Protein AF-A0A7X9WRC7-F1 (afdb_monomer)

Radius of gyration: 16.35 Å; Cα contacts (8 Å, |Δi|>4): 116; chains: 1; bounding box: 40×30×45 Å

Structure (mmCIF, N/CA/C/O backbone):
data_AF-A0A7X9WRC7-F1
#
_entry.id   AF-A0A7X9WRC7-F1
#
loop_
_atom_site.group_PDB
_atom_site.id
_atom_site.type_symbol
_atom_site.label_atom_id
_atom_site.label_alt_id
_atom_site.label_comp_id
_atom_site.label_asym_id
_atom_site.label_entity_id
_atom_site.label_seq_id
_atom_site.pdbx_PDB_ins_code
_atom_site.Cartn_x
_atom_site.Cartn_y
_atom_site.Cartn_z
_atom_site.occupancy
_atom_site.B_iso_or_equiv
_atom_s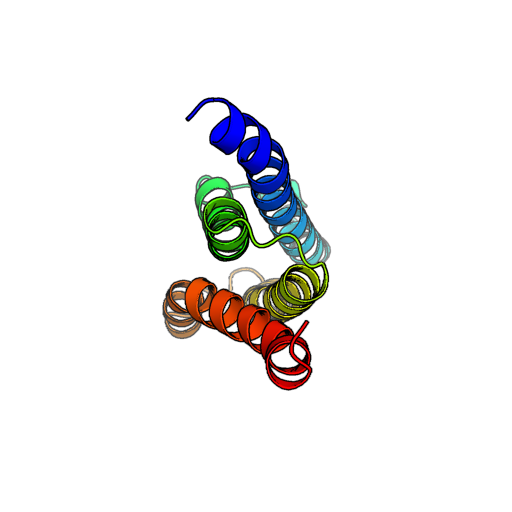ite.auth_seq_id
_atom_site.auth_comp_id
_atom_site.auth_asym_id
_atom_site.auth_atom_id
_atom_site.pdbx_PDB_model_num
ATOM 1 N N . MET A 1 1 ? -9.331 17.762 18.811 1.00 74.62 1 MET A N 1
ATOM 2 C CA . MET A 1 1 ? -8.495 17.898 17.591 1.00 74.62 1 MET A CA 1
ATOM 3 C C . MET A 1 1 ? -7.047 17.449 17.817 1.00 74.62 1 MET A C 1
ATOM 5 O O . MET A 1 1 ? -6.616 16.520 17.147 1.00 74.62 1 MET A O 1
ATOM 9 N N . ARG A 1 2 ? -6.302 18.041 18.771 1.00 84.38 2 ARG A N 1
ATOM 10 C CA . ARG A 1 2 ? -4.876 17.721 19.018 1.00 84.38 2 ARG A CA 1
ATOM 11 C C . ARG A 1 2 ? -4.622 16.237 19.322 1.00 84.38 2 ARG A C 1
ATOM 13 O O . ARG A 1 2 ? -3.734 15.638 18.727 1.00 84.38 2 ARG A O 1
ATOM 20 N N . ASP A 1 3 ? -5.467 15.630 20.153 1.00 87.88 3 ASP A N 1
ATOM 21 C CA . ASP A 1 3 ? -5.334 14.214 20.524 1.00 87.88 3 ASP A CA 1
ATOM 22 C C . ASP A 1 3 ? -5.649 13.257 19.371 1.00 87.88 3 ASP A C 1
ATOM 24 O O . ASP A 1 3 ? -5.051 12.190 19.276 1.00 87.88 3 ASP A O 1
ATOM 28 N N . TYR A 1 4 ? -6.556 13.641 18.468 1.00 87.06 4 TYR A N 1
ATOM 29 C CA . TYR A 1 4 ? -6.862 12.865 17.266 1.00 87.06 4 TYR A CA 1
ATOM 30 C C . TYR A 1 4 ? -5.675 12.872 16.295 1.00 87.06 4 TYR A C 1
ATOM 32 O O . TYR A 1 4 ? -5.260 11.815 15.821 1.00 87.06 4 TYR A O 1
ATOM 40 N N . LEU A 1 5 ? -5.069 14.041 16.062 1.00 87.06 5 LEU A N 1
ATOM 41 C CA . LEU A 1 5 ? -3.889 14.166 15.202 1.00 87.06 5 LEU A CA 1
ATOM 42 C C . LEU A 1 5 ? -2.695 13.390 15.768 1.00 87.06 5 LEU A C 1
ATOM 44 O O . LEU A 1 5 ? -2.084 12.610 15.043 1.00 87.06 5 LEU A O 1
ATOM 48 N N . ALA A 1 6 ? -2.425 13.514 17.072 1.00 89.12 6 ALA A N 1
ATOM 49 C CA . ALA A 1 6 ? -1.357 12.767 17.741 1.00 89.12 6 ALA A CA 1
ATOM 50 C C . ALA A 1 6 ? -1.541 11.241 17.633 1.00 89.12 6 ALA A C 1
ATOM 52 O O . ALA A 1 6 ? -0.574 10.485 17.578 1.00 89.12 6 ALA A O 1
ATOM 53 N N . ARG A 1 7 ? -2.795 10.782 17.578 1.00 88.56 7 ARG A N 1
ATOM 54 C CA . ARG A 1 7 ? -3.166 9.368 17.452 1.00 88.56 7 ARG A CA 1
ATOM 55 C C . ARG A 1 7 ? -3.149 8.842 16.017 1.00 88.56 7 ARG A C 1
ATOM 57 O O . ARG A 1 7 ? -2.981 7.636 15.849 1.00 88.56 7 ARG A O 1
ATOM 64 N N . THR A 1 8 ? -3.342 9.715 15.032 1.00 93.12 8 THR A N 1
ATOM 65 C CA . THR A 1 8 ? -3.471 9.370 13.605 1.00 93.12 8 THR A CA 1
ATOM 66 C C . THR A 1 8 ? -2.138 9.481 12.873 1.00 93.12 8 THR A C 1
ATOM 68 O O . THR A 1 8 ? -1.812 8.616 12.066 1.00 93.12 8 THR A O 1
ATOM 71 N N . ALA A 1 9 ? -1.324 10.488 13.206 1.00 93.06 9 ALA A N 1
ATOM 72 C CA . ALA A 1 9 ? -0.012 10.723 12.606 1.00 93.06 9 ALA A CA 1
ATOM 73 C C . ALA A 1 9 ? 0.910 9.484 12.560 1.00 93.06 9 ALA A C 1
ATOM 75 O O . ALA A 1 9 ? 1.432 9.202 11.482 1.00 93.06 9 ALA A O 1
ATOM 76 N N . PRO A 1 10 ? 1.096 8.695 13.643 1.00 94.62 10 PRO A N 1
ATOM 77 C CA . PRO A 1 10 ? 1.965 7.518 13.577 1.00 94.62 10 PRO A CA 1
ATOM 78 C C . PRO A 1 10 ? 1.419 6.427 12.644 1.00 94.62 10 PRO A C 1
ATOM 80 O O . PRO A 1 10 ? 2.192 5.753 11.970 1.00 94.62 10 PRO A O 1
ATOM 83 N N . LEU A 1 11 ? 0.093 6.271 12.561 1.00 94.81 11 LEU A N 1
ATOM 84 C CA . LEU A 1 11 ? -0.538 5.309 11.653 1.00 94.81 11 LEU A CA 1
ATOM 85 C C . LEU A 1 11 ? -0.448 5.776 10.198 1.00 94.81 11 LEU A C 1
ATOM 87 O O . LEU A 1 11 ? -0.211 4.965 9.310 1.00 94.81 11 LEU A O 1
ATOM 91 N N . ALA A 1 12 ? -0.584 7.080 9.952 1.00 95.25 12 ALA A N 1
ATOM 92 C CA . ALA A 1 12 ? -0.390 7.653 8.626 1.00 95.25 12 ALA A CA 1
ATOM 93 C C . ALA A 1 12 ? 1.070 7.511 8.165 1.00 95.25 12 ALA A C 1
ATOM 95 O O . ALA A 1 12 ? 1.317 7.110 7.032 1.00 95.25 12 ALA A O 1
ATOM 96 N N . ALA A 1 13 ? 2.039 7.751 9.052 1.00 96.44 13 ALA A N 1
ATOM 97 C CA . ALA A 1 13 ? 3.452 7.514 8.761 1.00 96.44 13 ALA A CA 1
ATOM 98 C C . ALA A 1 13 ? 3.722 6.037 8.430 1.00 96.44 13 ALA A C 1
ATOM 100 O O . ALA A 1 13 ? 4.415 5.743 7.457 1.00 96.44 13 ALA A O 1
ATOM 101 N N . LEU A 1 14 ? 3.120 5.107 9.183 1.00 96.56 14 LEU A N 1
ATOM 102 C CA . LEU A 1 14 ? 3.192 3.676 8.887 1.00 96.56 14 LEU A CA 1
ATOM 103 C C . LEU A 1 14 ? 2.574 3.335 7.521 1.00 96.56 14 LEU A C 1
ATOM 105 O O . LEU A 1 14 ? 3.161 2.564 6.771 1.00 96.56 14 LEU A O 1
ATOM 109 N N . ALA A 1 15 ? 1.425 3.920 7.177 1.00 97.06 15 ALA A N 1
ATOM 110 C CA . ALA A 1 15 ? 0.777 3.723 5.881 1.00 97.06 15 ALA A CA 1
ATOM 111 C C . ALA A 1 15 ? 1.671 4.162 4.710 1.00 97.06 15 ALA A C 1
ATOM 113 O O . ALA A 1 15 ? 1.819 3.427 3.734 1.00 97.06 15 ALA A O 1
ATOM 114 N N . ILE A 1 16 ? 2.316 5.328 4.827 1.00 97.56 16 ILE A N 1
ATOM 115 C CA . ILE A 1 16 ? 3.280 5.808 3.827 1.00 97.56 16 ILE A CA 1
ATOM 116 C C . ILE A 1 16 ? 4.497 4.882 3.756 1.00 97.56 16 ILE A C 1
ATOM 118 O O . ILE A 1 16 ? 4.928 4.535 2.658 1.00 97.56 16 ILE A O 1
ATOM 122 N N . LEU A 1 17 ? 5.020 4.435 4.902 1.00 97.81 17 LEU A N 1
ATOM 123 C CA . LEU A 1 17 ? 6.141 3.496 4.944 1.00 97.81 17 LEU A CA 1
ATOM 124 C C . LEU A 1 17 ? 5.805 2.175 4.240 1.00 97.81 17 LEU A C 1
ATOM 126 O O . LEU A 1 17 ? 6.626 1.679 3.475 1.00 97.81 17 LEU A O 1
ATOM 130 N N . ILE A 1 18 ? 4.598 1.635 4.443 1.00 97.38 18 ILE A N 1
ATOM 131 C CA . ILE A 1 18 ? 4.107 0.461 3.706 1.00 97.38 18 ILE A CA 1
ATOM 132 C C . ILE A 1 18 ? 4.134 0.740 2.200 1.00 97.38 18 ILE A C 1
ATOM 134 O O . ILE A 1 18 ? 4.677 -0.066 1.449 1.00 97.38 18 ILE A O 1
ATOM 138 N N . GLY A 1 19 ? 3.617 1.896 1.773 1.00 96.44 19 GLY A N 1
ATOM 139 C CA . GLY A 1 19 ? 3.660 2.328 0.375 1.00 96.44 19 GLY A CA 1
ATOM 140 C C . GLY A 1 19 ? 5.071 2.303 -0.214 1.00 96.44 19 GLY A C 1
ATOM 141 O O . GLY A 1 19 ? 5.301 1.683 -1.251 1.00 96.44 19 GLY A O 1
ATOM 142 N N . VAL A 1 20 ? 6.028 2.922 0.480 1.00 96.75 20 VAL A N 1
ATOM 143 C CA . VAL A 1 20 ? 7.439 2.964 0.063 1.00 96.75 20 VAL A CA 1
ATOM 144 C C . VAL A 1 20 ? 8.034 1.561 -0.028 1.00 96.75 20 VAL A C 1
ATOM 146 O O . VAL A 1 20 ? 8.659 1.233 -1.033 1.00 96.75 20 VAL A O 1
ATOM 149 N N . VAL A 1 21 ? 7.836 0.726 0.995 1.00 96.62 21 VAL A N 1
ATOM 150 C CA . VAL A 1 21 ? 8.426 -0.620 1.062 1.00 96.62 21 VAL A CA 1
ATOM 151 C C . VAL A 1 21 ? 7.882 -1.530 -0.036 1.00 96.62 21 VAL A C 1
ATOM 153 O O . VAL A 1 21 ? 8.661 -2.239 -0.668 1.00 96.62 21 VAL A O 1
ATOM 156 N N . VAL A 1 22 ? 6.573 -1.501 -0.295 1.00 95.50 22 VAL A N 1
ATOM 157 C CA . VAL A 1 22 ? 5.957 -2.319 -1.353 1.00 95.50 22 VAL A CA 1
ATOM 158 C C . VAL A 1 22 ? 6.496 -1.915 -2.722 1.00 95.50 22 VAL A C 1
ATOM 160 O O . VAL A 1 22 ? 6.950 -2.780 -3.465 1.00 95.50 22 VAL A O 1
ATOM 163 N N . ILE A 1 23 ? 6.516 -0.616 -3.041 1.00 94.19 23 ILE A N 1
ATOM 164 C CA . ILE A 1 23 ? 7.035 -0.146 -4.334 1.00 94.19 23 ILE A CA 1
ATOM 165 C C . ILE A 1 23 ? 8.530 -0.442 -4.471 1.0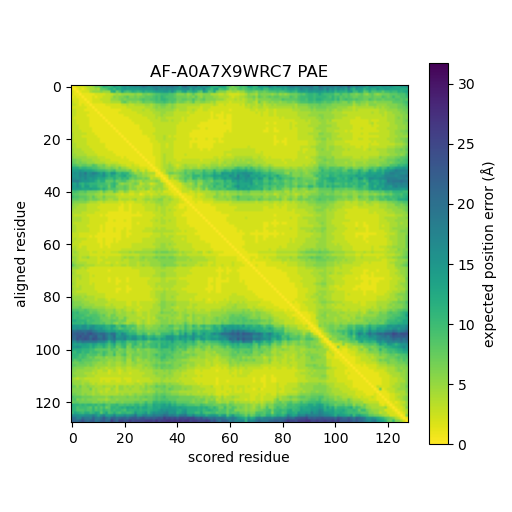0 94.19 23 ILE A C 1
ATOM 167 O O . ILE A 1 23 ? 8.960 -0.912 -5.521 1.00 94.19 23 ILE A O 1
ATOM 171 N N . ALA A 1 24 ? 9.316 -0.257 -3.409 1.00 93.81 24 ALA A N 1
ATOM 172 C CA . ALA A 1 24 ? 10.729 -0.618 -3.411 1.00 93.81 24 ALA A CA 1
ATOM 173 C C . ALA A 1 24 ? 10.939 -2.117 -3.687 1.00 93.81 24 ALA A C 1
ATOM 175 O O . ALA A 1 24 ? 11.810 -2.471 -4.481 1.00 93.81 24 ALA A O 1
ATOM 176 N N . ALA A 1 25 ? 10.131 -2.990 -3.077 1.00 92.31 25 ALA A N 1
ATOM 177 C CA . ALA A 1 25 ? 10.192 -4.431 -3.303 1.00 92.31 25 ALA A CA 1
ATOM 178 C C . ALA A 1 25 ? 9.800 -4.801 -4.742 1.00 92.31 25 ALA A C 1
ATOM 180 O O . ALA A 1 25 ? 10.524 -5.551 -5.395 1.00 92.31 25 ALA A O 1
ATOM 181 N N . CYS A 1 26 ? 8.707 -4.239 -5.264 1.00 90.19 26 CYS A N 1
ATOM 182 C C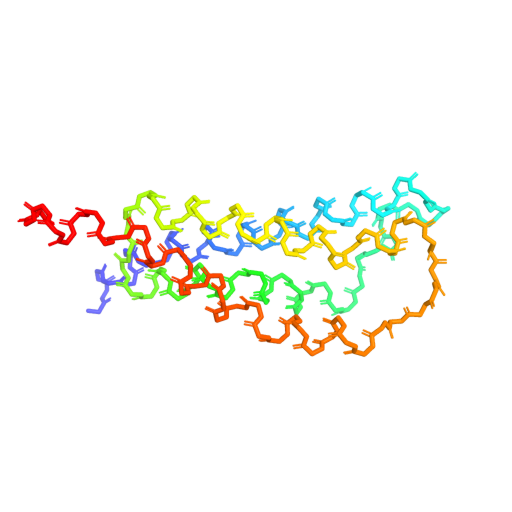A . CYS A 1 26 ? 8.278 -4.442 -6.649 1.00 90.19 26 CYS A CA 1
ATOM 183 C C . CYS A 1 26 ? 9.354 -3.989 -7.649 1.00 90.19 26 CYS A C 1
ATOM 185 O O . CYS A 1 26 ? 9.723 -4.747 -8.546 1.00 90.19 26 CYS A O 1
ATOM 187 N N . ASN A 1 27 ? 9.920 -2.796 -7.451 1.00 90.75 27 ASN A N 1
ATOM 188 C CA . ASN A 1 27 ? 10.997 -2.269 -8.287 1.00 90.75 27 ASN A CA 1
ATOM 189 C C . ASN A 1 27 ? 12.258 -3.142 -8.213 1.00 90.75 27 ASN A C 1
ATOM 191 O O . ASN A 1 27 ? 12.895 -3.374 -9.236 1.00 90.75 27 ASN A O 1
ATOM 195 N N . ALA A 1 28 ? 12.615 -3.655 -7.031 1.00 89.44 28 ALA A N 1
ATOM 196 C CA . ALA A 1 28 ? 13.761 -4.547 -6.870 1.00 89.44 28 ALA A CA 1
ATOM 197 C C . ALA A 1 28 ? 13.582 -5.876 -7.624 1.00 89.44 28 ALA A C 1
ATOM 199 O O . ALA A 1 28 ? 14.535 -6.363 -8.230 1.00 89.44 28 ALA A O 1
ATOM 200 N N . VAL A 1 29 ? 12.367 -6.437 -7.625 1.00 87.38 29 VAL A N 1
ATOM 201 C CA . VAL A 1 29 ? 12.049 -7.671 -8.364 1.00 87.38 29 VAL A CA 1
ATOM 202 C C . VAL A 1 29 ? 12.178 -7.460 -9.871 1.00 87.38 29 VAL A C 1
ATOM 204 O O . VAL A 1 29 ? 12.830 -8.260 -10.535 1.00 87.38 29 VAL A O 1
ATOM 207 N N . VAL A 1 30 ? 11.617 -6.376 -10.412 1.00 85.50 30 VAL A N 1
ATOM 208 C CA . VAL A 1 30 ? 11.734 -6.080 -11.851 1.00 85.50 30 VAL A CA 1
ATOM 209 C C . VAL A 1 30 ? 13.185 -5.780 -12.233 1.00 85.50 30 VAL A C 1
ATOM 211 O O . VAL A 1 30 ? 13.690 -6.286 -13.233 1.00 85.50 30 VAL A O 1
ATOM 214 N N . ALA A 1 31 ? 13.895 -5.016 -11.402 1.00 86.62 31 ALA A N 1
ATOM 215 C CA . ALA A 1 31 ? 15.294 -4.684 -11.630 1.00 86.62 31 ALA A CA 1
ATOM 216 C C . ALA A 1 31 ? 16.219 -5.906 -11.665 1.00 86.62 31 ALA A C 1
ATOM 218 O O . ALA A 1 31 ? 17.222 -5.875 -12.372 1.00 86.62 31 ALA A O 1
ATOM 219 N N . ALA A 1 32 ? 15.892 -6.982 -10.943 1.00 84.31 32 ALA A N 1
ATOM 220 C CA . ALA A 1 32 ? 16.669 -8.220 -10.982 1.00 84.31 32 ALA A CA 1
ATOM 221 C C . ALA A 1 32 ? 16.682 -8.871 -12.380 1.00 84.31 32 ALA A C 1
ATOM 223 O O . ALA A 1 32 ? 17.628 -9.586 -12.706 1.00 84.31 32 ALA A O 1
ATOM 224 N N . GLY A 1 33 ? 15.662 -8.609 -13.205 1.00 75.44 33 GLY A N 1
ATOM 225 C CA . GLY A 1 33 ? 15.556 -9.092 -14.585 1.00 75.44 33 GLY A CA 1
ATOM 226 C C . GLY A 1 33 ? 15.991 -8.082 -15.651 1.00 75.44 33 GLY A C 1
ATOM 227 O O . GLY A 1 33 ? 15.825 -8.362 -16.837 1.00 75.44 33 GLY A O 1
ATOM 228 N N . SER A 1 34 ? 16.521 -6.914 -15.268 1.00 76.06 34 SER A N 1
ATOM 229 C CA . SER A 1 34 ? 16.716 -5.781 -16.180 1.00 76.06 34 SER A CA 1
ATOM 230 C C . SER A 1 34 ? 18.130 -5.187 -16.139 1.00 76.06 34 SER A C 1
ATOM 232 O O . SER A 1 34 ? 18.717 -5.052 -15.063 1.00 76.06 34 SER A O 1
ATOM 234 N N . PRO A 1 35 ? 18.683 -4.749 -17.290 1.00 73.88 35 PRO A N 1
ATOM 235 C CA . PRO A 1 35 ? 19.997 -4.106 -17.351 1.00 73.88 35 PRO A CA 1
ATOM 236 C C . PRO A 1 35 ? 20.042 -2.725 -16.672 1.00 73.88 35 PRO A C 1
ATOM 238 O O . PRO A 1 35 ? 21.127 -2.226 -16.381 1.00 73.88 35 PRO A O 1
ATOM 241 N N . SER A 1 36 ? 18.891 -2.099 -16.411 1.00 75.94 36 SER A N 1
ATOM 242 C CA . SER A 1 36 ? 18.785 -0.741 -15.851 1.00 75.94 36 SER A CA 1
ATOM 243 C C . SER A 1 36 ? 19.095 -0.660 -14.349 1.00 75.94 36 SER A C 1
ATOM 245 O O . SER A 1 36 ? 19.328 0.431 -13.824 1.00 75.94 36 SER A O 1
ATOM 247 N N . GLY A 1 37 ? 19.081 -1.798 -13.644 1.00 78.12 37 GLY A N 1
ATOM 248 C CA . GLY A 1 37 ? 19.214 -1.856 -12.187 1.00 78.12 37 GLY A CA 1
ATOM 249 C C . GLY A 1 37 ? 18.070 -1.157 -11.432 1.00 78.12 37 GLY A C 1
ATOM 250 O O . GLY A 1 37 ? 17.148 -0.599 -12.020 1.00 78.12 37 GLY A O 1
ATOM 251 N N . VAL A 1 38 ? 18.116 -1.180 -10.093 1.00 78.38 38 VAL A N 1
ATOM 252 C CA . VAL A 1 38 ? 17.005 -0.710 -9.231 1.00 78.38 38 VAL A CA 1
ATOM 253 C C . VAL A 1 38 ? 16.700 0.777 -9.418 1.00 78.38 38 VAL A C 1
ATOM 255 O O . VAL A 1 38 ? 15.537 1.170 -9.415 1.00 78.38 38 VAL A O 1
ATOM 258 N N . ALA A 1 39 ? 17.730 1.608 -9.604 1.00 77.25 39 ALA A N 1
ATOM 259 C CA . ALA A 1 39 ? 17.573 3.055 -9.746 1.00 77.25 39 ALA A CA 1
ATOM 260 C C . ALA A 1 39 ? 16.765 3.445 -10.995 1.00 77.25 39 ALA A C 1
ATOM 262 O O . ALA A 1 39 ? 16.029 4.425 -10.949 1.00 77.25 39 ALA A O 1
ATOM 263 N N . GLY A 1 40 ? 16.840 2.654 -12.073 1.00 78.56 40 GLY A N 1
ATOM 264 C CA . GLY A 1 40 ? 16.099 2.911 -13.310 1.00 78.56 40 GLY A CA 1
ATOM 265 C C . GLY A 1 40 ? 14.578 2.773 -13.181 1.00 78.56 40 GLY A C 1
ATOM 266 O O . GLY A 1 40 ? 13.857 3.266 -14.040 1.00 78.56 40 GLY A O 1
ATOM 267 N N . TYR A 1 41 ? 14.089 2.145 -12.106 1.00 83.12 41 TYR A N 1
ATOM 268 C CA . TYR A 1 41 ? 12.658 1.948 -11.842 1.00 83.12 41 TYR A CA 1
ATOM 269 C C . TYR A 1 41 ? 12.068 2.961 -10.850 1.00 83.12 41 TYR A C 1
ATOM 271 O O . TYR A 1 41 ? 10.870 2.927 -10.563 1.00 83.12 41 TYR A O 1
ATOM 279 N N . TRP A 1 42 ? 12.893 3.875 -10.330 1.00 89.06 42 TRP A N 1
ATOM 280 C CA . TRP A 1 42 ? 12.435 5.030 -9.561 1.00 89.06 42 TRP A CA 1
ATOM 281 C C . TRP A 1 42 ? 12.226 6.219 -10.501 1.00 89.06 42 TRP A C 1
ATOM 283 O O . TRP A 1 42 ? 13.127 7.019 -10.735 1.00 89.06 42 TRP A O 1
ATOM 293 N N . ASP A 1 43 ? 11.021 6.303 -11.055 1.00 87.06 43 ASP A N 1
ATOM 294 C CA . ASP A 1 43 ? 10.585 7.347 -11.985 1.00 87.06 43 ASP A CA 1
ATOM 295 C C . ASP A 1 43 ? 9.733 8.436 -11.295 1.00 87.06 43 ASP A C 1
ATOM 297 O O . ASP A 1 43 ? 9.411 8.359 -10.103 1.00 87.06 43 ASP A O 1
ATOM 301 N N . GLU A 1 44 ? 9.320 9.438 -12.072 1.00 87.75 44 GLU A N 1
ATOM 302 C CA . GLU A 1 44 ? 8.403 10.515 -11.668 1.00 87.75 44 GLU A CA 1
ATOM 303 C C . GLU A 1 44 ? 7.030 10.018 -11.170 1.00 87.75 44 GLU A C 1
ATOM 305 O O . GLU A 1 44 ? 6.363 10.710 -10.397 1.00 87.75 44 GLU A O 1
ATOM 310 N N . TYR A 1 45 ? 6.628 8.795 -11.530 1.00 87.44 45 TYR A N 1
ATOM 311 C CA . TYR A 1 45 ? 5.378 8.168 -11.094 1.00 87.44 45 TYR A CA 1
ATOM 312 C C . TYR A 1 45 ? 5.518 7.406 -9.771 1.00 87.44 45 TYR A C 1
ATOM 314 O O . TYR A 1 45 ? 4.504 7.070 -9.154 1.00 87.44 45 TYR A O 1
ATOM 322 N N . SER A 1 46 ? 6.738 7.166 -9.282 1.00 90.81 46 SER A N 1
ATOM 323 C CA . SER A 1 46 ? 6.992 6.414 -8.042 1.00 90.81 46 SER A CA 1
ATOM 324 C C . SER A 1 46 ? 6.235 6.987 -6.847 1.00 90.81 46 SER A C 1
ATOM 326 O O . SER A 1 46 ? 5.637 6.238 -6.078 1.00 90.81 46 SER A O 1
ATOM 328 N N . ALA A 1 47 ? 6.192 8.316 -6.713 1.00 93.19 47 ALA A N 1
ATOM 329 C CA . ALA A 1 47 ? 5.456 8.974 -5.636 1.00 93.19 47 ALA A CA 1
ATOM 330 C C . ALA A 1 47 ? 3.943 8.700 -5.718 1.00 93.19 47 ALA A C 1
ATOM 332 O O . ALA A 1 47 ? 3.311 8.405 -4.703 1.00 93.19 47 ALA A O 1
ATOM 333 N N . ALA A 1 48 ? 3.369 8.738 -6.924 1.00 91.56 48 ALA A N 1
ATOM 334 C CA . ALA A 1 48 ? 1.957 8.433 -7.139 1.00 91.56 48 ALA A CA 1
ATOM 335 C C . ALA A 1 48 ? 1.647 6.962 -6.825 1.00 91.56 48 ALA A C 1
ATOM 337 O O . ALA A 1 48 ? 0.675 6.679 -6.124 1.00 91.56 48 ALA A O 1
ATOM 338 N N . ARG A 1 49 ? 2.510 6.032 -7.257 1.00 91.94 49 ARG A N 1
ATOM 339 C CA . ARG A 1 49 ? 2.379 4.598 -6.950 1.00 91.94 49 ARG A CA 1
ATOM 340 C C . ARG A 1 49 ? 2.462 4.338 -5.443 1.00 91.94 49 ARG A C 1
ATOM 342 O O . ARG A 1 49 ? 1.621 3.627 -4.900 1.00 91.94 49 ARG A O 1
ATOM 349 N N . ILE A 1 50 ? 3.401 4.980 -4.741 1.00 95.56 50 ILE A N 1
ATOM 350 C CA . ILE A 1 50 ? 3.519 4.905 -3.273 1.00 95.56 50 ILE A CA 1
ATOM 351 C C . ILE A 1 50 ? 2.227 5.373 -2.598 1.00 95.56 50 ILE A C 1
ATOM 353 O O . ILE A 1 50 ? 1.718 4.692 -1.707 1.00 95.56 50 ILE A O 1
ATOM 357 N N . LEU A 1 51 ? 1.675 6.512 -3.023 1.00 95.06 51 LEU A N 1
ATOM 358 C CA . LEU A 1 51 ? 0.423 7.029 -2.470 1.00 95.06 51 LEU A CA 1
ATOM 359 C C . LEU A 1 51 ? -0.759 6.099 -2.759 1.00 95.06 51 LEU A C 1
ATOM 361 O O . LEU A 1 51 ? -1.590 5.878 -1.878 1.00 95.06 51 LEU A O 1
ATOM 365 N N . GLN A 1 52 ? -0.817 5.507 -3.949 1.00 94.12 52 GLN A N 1
ATOM 366 C CA . GLN A 1 52 ? -1.858 4.555 -4.329 1.00 94.12 52 GLN A CA 1
ATOM 367 C C . GLN A 1 52 ? -1.819 3.297 -3.451 1.00 94.12 52 GLN A C 1
ATOM 369 O O . GLN A 1 52 ? -2.857 2.884 -2.932 1.00 94.12 52 GLN A O 1
ATOM 374 N N . VAL A 1 53 ? -0.627 2.741 -3.202 1.00 95.94 53 VAL A N 1
ATOM 375 C CA . VAL A 1 53 ? -0.424 1.638 -2.245 1.00 95.94 53 VAL A CA 1
ATOM 376 C C . VAL A 1 53 ? -0.815 2.053 -0.825 1.00 95.94 53 VAL A C 1
ATOM 378 O O . VAL A 1 53 ? -1.472 1.294 -0.113 1.00 95.94 53 VAL A O 1
ATOM 381 N N . ALA A 1 54 ? -0.417 3.251 -0.394 1.00 97.06 54 ALA A N 1
ATOM 382 C CA . ALA A 1 54 ? -0.651 3.733 0.965 1.00 97.06 54 ALA A CA 1
ATOM 383 C C . ALA A 1 54 ? -2.124 4.084 1.238 1.00 97.06 54 ALA A C 1
ATOM 385 O O . ALA A 1 54 ? -2.556 4.037 2.389 1.00 97.06 54 ALA A O 1
ATOM 386 N N . THR A 1 55 ? -2.904 4.420 0.207 1.00 96.62 55 THR A N 1
ATOM 387 C CA . THR A 1 55 ? -4.297 4.895 0.305 1.00 96.62 55 THR A CA 1
ATOM 388 C C . THR A 1 55 ? -5.199 4.041 1.213 1.00 96.62 55 THR A C 1
ATOM 390 O O . THR A 1 55 ? -5.786 4.610 2.138 1.00 96.62 55 THR A O 1
ATOM 393 N N . PRO A 1 56 ? -5.315 2.707 1.045 1.00 96.06 56 PRO A N 1
ATOM 394 C CA . PRO A 1 56 ? -6.150 1.887 1.931 1.00 96.06 56 PRO A CA 1
ATOM 395 C C . PRO A 1 56 ? -5.712 1.951 3.405 1.00 96.06 56 PRO A C 1
ATOM 397 O O . PRO A 1 56 ? -6.549 1.992 4.306 1.00 96.06 56 PRO A O 1
ATOM 400 N N . PHE A 1 57 ? -4.407 2.028 3.673 1.00 97.50 57 PHE A N 1
ATOM 401 C CA . PHE A 1 57 ? -3.867 2.120 5.034 1.00 97.50 57 PHE A CA 1
ATOM 402 C C . PHE A 1 57 ? -4.029 3.521 5.631 1.00 97.50 57 PHE A C 1
ATOM 404 O O . PHE A 1 57 ? -4.292 3.659 6.826 1.00 97.50 57 PHE A O 1
ATOM 411 N N . LEU A 1 58 ? -3.924 4.567 4.806 1.00 96.44 58 LEU A N 1
ATOM 412 C CA . LEU A 1 58 ? -4.247 5.937 5.199 1.00 96.44 58 LEU A CA 1
ATOM 413 C C . LEU A 1 58 ? -5.720 6.043 5.597 1.00 96.44 58 LEU A C 1
ATOM 415 O O . LEU A 1 58 ? -6.027 6.653 6.619 1.00 96.44 58 LEU A O 1
ATOM 419 N N . ALA A 1 59 ? -6.620 5.387 4.860 1.00 96.06 59 ALA A N 1
ATOM 420 C CA . ALA A 1 59 ? -8.027 5.310 5.233 1.00 96.06 59 ALA A CA 1
ATOM 421 C C . ALA A 1 59 ? -8.213 4.624 6.600 1.00 96.06 59 ALA A C 1
ATOM 423 O O . ALA A 1 59 ? -8.918 5.161 7.453 1.00 96.06 59 ALA A O 1
ATOM 424 N N . TYR A 1 60 ? -7.526 3.508 6.879 1.00 95.12 60 TYR A N 1
ATOM 425 C CA . TYR A 1 60 ? -7.550 2.889 8.216 1.00 95.12 60 TYR A CA 1
ATOM 426 C C . TYR A 1 60 ? -7.015 3.803 9.315 1.00 95.12 60 TYR A C 1
ATOM 428 O O . TYR A 1 60 ? -7.612 3.872 10.392 1.00 95.12 60 TYR A O 1
ATOM 436 N N . ALA A 1 61 ? -5.918 4.514 9.051 1.00 94.62 61 ALA A N 1
ATOM 437 C CA . ALA A 1 61 ? -5.348 5.475 9.985 1.00 94.62 61 ALA A CA 1
ATOM 438 C C . ALA A 1 61 ? -6.356 6.586 10.321 1.00 94.62 61 ALA A C 1
ATOM 440 O O . ALA A 1 61 ? -6.598 6.846 11.501 1.00 94.62 61 ALA A O 1
ATOM 441 N N . ILE A 1 62 ? -6.983 7.185 9.302 1.00 94.62 62 ILE A N 1
ATOM 442 C CA . ILE A 1 62 ? -7.985 8.255 9.439 1.00 94.62 62 ILE A CA 1
ATOM 443 C C . ILE A 1 62 ? -9.223 7.759 10.197 1.00 94.62 62 ILE A C 1
ATOM 445 O O . ILE A 1 62 ? -9.718 8.450 11.090 1.00 94.62 62 ILE A O 1
ATOM 449 N N . LEU A 1 63 ? -9.688 6.543 9.898 1.00 93.31 63 LEU A N 1
ATOM 450 C CA . LEU A 1 63 ? -10.814 5.905 10.588 1.00 93.31 63 LEU A CA 1
ATOM 451 C C . LEU A 1 63 ? -10.457 5.392 11.994 1.00 93.31 63 LEU A C 1
ATOM 453 O O . LEU A 1 63 ? -11.324 4.890 12.705 1.00 93.31 63 LEU A O 1
ATOM 457 N N . GLY A 1 64 ? -9.195 5.504 12.420 1.00 91.62 64 GLY A N 1
ATOM 458 C CA . GLY A 1 64 ? -8.750 5.079 13.746 1.00 91.62 64 GLY A CA 1
ATOM 459 C C . GLY A 1 64 ? -8.716 3.559 13.943 1.00 91.62 64 GLY A C 1
ATOM 460 O O . GLY A 1 64 ? -8.690 3.095 15.086 1.00 91.62 64 GLY A O 1
ATOM 461 N N . ILE A 1 65 ? -8.690 2.773 12.863 1.00 92.50 65 ILE A N 1
ATOM 462 C CA . ILE A 1 65 ? -8.638 1.309 12.921 1.00 92.50 65 ILE A CA 1
ATOM 463 C C . ILE A 1 65 ? -7.235 0.881 13.357 1.00 92.50 65 ILE A C 1
ATOM 465 O O . ILE A 1 65 ? -6.267 1.000 12.611 1.00 92.50 65 ILE A O 1
ATOM 469 N N . ARG A 1 66 ? -7.125 0.368 14.586 1.00 90.56 66 ARG A N 1
ATOM 470 C CA . ARG A 1 66 ? -5.848 -0.034 15.216 1.00 90.56 66 ARG A CA 1
ATOM 471 C C . ARG A 1 66 ? -5.653 -1.540 15.337 1.00 90.56 66 ARG A C 1
ATOM 473 O O . ARG A 1 66 ? -4.557 -1.991 15.664 1.00 90.56 66 ARG A O 1
ATOM 480 N N . LYS A 1 67 ? -6.716 -2.321 15.125 1.00 90.88 67 LYS A N 1
ATOM 481 C CA . LYS A 1 67 ? -6.646 -3.784 15.184 1.00 90.88 67 LYS A CA 1
ATOM 482 C C . LYS A 1 67 ? -5.670 -4.275 14.111 1.00 90.88 67 LYS A C 1
ATOM 484 O O . LYS A 1 67 ? -5.706 -3.804 12.979 1.00 90.88 67 LYS A O 1
ATOM 489 N N . ARG A 1 68 ? -4.799 -5.227 14.464 1.00 92.25 68 ARG A N 1
ATOM 490 C CA . ARG A 1 68 ? -3.756 -5.736 13.553 1.00 92.25 68 ARG A CA 1
ATOM 491 C C . ARG A 1 68 ? -4.337 -6.505 12.362 1.00 92.25 68 ARG A C 1
ATOM 493 O O . ARG A 1 68 ? -3.779 -6.427 11.277 1.00 92.25 68 ARG A O 1
ATOM 500 N N . GLY A 1 69 ? -5.455 -7.210 12.560 1.00 93.69 69 GLY A N 1
ATOM 501 C CA . GLY A 1 69 ? -6.089 -8.061 11.543 1.00 93.69 69 GLY A CA 1
ATOM 502 C C . GLY A 1 69 ? -6.321 -7.351 10.203 1.00 93.69 69 GLY A C 1
ATOM 503 O O . GLY A 1 69 ? -5.734 -7.773 9.208 1.00 93.69 69 GLY A O 1
ATOM 504 N N . PRO A 1 70 ? -7.077 -6.237 10.165 1.00 94.38 70 PRO A N 1
ATOM 505 C CA . PRO A 1 70 ? -7.322 -5.488 8.929 1.00 94.38 70 PRO A CA 1
ATOM 506 C C . PRO A 1 70 ? -6.060 -5.010 8.218 1.00 94.38 70 PRO A C 1
ATOM 508 O O . PRO A 1 70 ? -5.981 -5.077 6.994 1.00 94.38 70 PRO A O 1
ATOM 511 N N . TRP A 1 71 ? -5.057 -4.562 8.979 1.00 95.62 71 TRP A N 1
ATOM 512 C CA . TRP A 1 71 ? -3.781 -4.104 8.430 1.00 95.62 71 TRP A CA 1
ATOM 513 C C . TRP A 1 71 ? -3.013 -5.248 7.768 1.00 95.62 71 TRP A C 1
ATOM 515 O O . TRP A 1 71 ? -2.499 -5.077 6.668 1.00 95.62 71 TRP A O 1
ATOM 525 N N . LEU A 1 72 ? -2.966 -6.420 8.405 1.00 95.38 72 LEU A N 1
ATOM 526 C CA . LEU A 1 72 ? -2.285 -7.594 7.857 1.00 95.38 72 LEU A CA 1
ATOM 527 C C . LEU A 1 72 ? -2.995 -8.144 6.618 1.00 95.38 72 LEU A C 1
ATOM 529 O O . LEU A 1 72 ? -2.334 -8.450 5.629 1.00 95.38 72 LEU A O 1
ATOM 533 N N . VAL A 1 73 ? -4.328 -8.232 6.645 1.00 96.06 73 VAL A N 1
ATOM 534 C CA . VAL A 1 73 ? -5.110 -8.691 5.487 1.00 96.06 73 VAL A CA 1
ATOM 535 C C . VAL A 1 73 ? -4.956 -7.720 4.319 1.00 96.06 73 VAL A C 1
ATOM 537 O O . VAL A 1 73 ? -4.663 -8.151 3.206 1.00 96.06 73 VAL A O 1
ATOM 540 N N . ALA A 1 74 ? -5.065 -6.413 4.564 1.00 96.19 74 ALA A N 1
ATOM 541 C CA . ALA A 1 74 ? -4.834 -5.414 3.526 1.00 96.19 74 ALA A CA 1
ATOM 542 C C . ALA A 1 74 ? -3.403 -5.474 2.977 1.00 96.19 74 ALA A C 1
ATOM 544 O O . ALA A 1 74 ? -3.221 -5.388 1.767 1.00 96.19 74 ALA A O 1
ATOM 545 N N . LEU A 1 75 ? -2.389 -5.671 3.826 1.00 96.31 75 LEU A N 1
ATOM 546 C CA . LEU A 1 75 ? -1.001 -5.841 3.385 1.00 96.31 75 LEU A CA 1
ATOM 547 C C . LEU A 1 75 ? -0.830 -7.074 2.494 1.00 96.31 75 LEU A C 1
ATOM 549 O O . LEU A 1 75 ? -0.213 -6.969 1.437 1.00 96.31 75 LEU A O 1
ATOM 553 N N . ALA A 1 76 ? -1.417 -8.212 2.863 1.00 95.94 76 ALA A N 1
ATOM 554 C CA . ALA A 1 76 ? -1.374 -9.422 2.045 1.00 95.94 76 ALA A CA 1
ATOM 555 C C . ALA A 1 76 ? -2.049 -9.215 0.678 1.00 95.94 76 ALA A C 1
ATOM 557 O O . ALA A 1 76 ? -1.465 -9.548 -0.353 1.00 95.94 76 ALA A O 1
ATOM 558 N N . LEU A 1 77 ? -3.238 -8.603 0.660 1.00 95.88 77 LEU A N 1
ATOM 559 C CA . LEU A 1 77 ? -3.949 -8.264 -0.578 1.00 95.88 77 LEU A CA 1
ATOM 560 C C . LEU A 1 77 ? -3.159 -7.272 -1.438 1.00 95.88 77 LEU A C 1
ATOM 562 O O . LEU A 1 77 ? -3.125 -7.404 -2.657 1.00 95.88 77 LEU A O 1
ATOM 566 N N . THR A 1 78 ? -2.494 -6.308 -0.803 1.00 96.19 78 THR A N 1
ATOM 567 C CA . THR A 1 78 ? -1.645 -5.318 -1.472 1.00 96.19 78 THR A CA 1
ATOM 568 C C . THR A 1 78 ? -0.470 -6.000 -2.159 1.00 96.19 78 THR A C 1
ATOM 570 O O . THR A 1 78 ? -0.268 -5.803 -3.353 1.00 96.19 78 THR A O 1
ATOM 573 N N . LEU A 1 79 ? 0.273 -6.839 -1.435 1.00 94.69 79 LEU A N 1
ATOM 574 C CA . LEU A 1 79 ? 1.409 -7.579 -1.987 1.00 94.69 79 LEU A CA 1
ATOM 575 C C . LEU A 1 79 ? 0.981 -8.504 -3.132 1.00 94.69 79 LEU A C 1
ATOM 577 O O . LEU A 1 79 ? 1.648 -8.535 -4.161 1.00 94.69 79 LEU A O 1
ATOM 581 N N . ALA A 1 80 ? -0.145 -9.208 -2.987 1.00 93.12 80 ALA A N 1
ATOM 582 C CA . ALA A 1 80 ? -0.673 -10.069 -4.041 1.00 93.12 80 ALA A CA 1
ATOM 583 C C . ALA A 1 80 ? -1.065 -9.269 -5.294 1.00 93.12 80 ALA A C 1
ATOM 585 O O . ALA A 1 80 ? -0.661 -9.618 -6.400 1.00 93.12 80 ALA A O 1
ATOM 586 N N . ALA A 1 81 ? -1.811 -8.175 -5.131 1.00 92.62 81 ALA A N 1
ATOM 587 C CA . ALA A 1 81 ? -2.298 -7.382 -6.254 1.00 92.62 81 ALA A CA 1
ATOM 588 C C . ALA A 1 81 ? -1.169 -6.649 -6.993 1.00 92.62 81 ALA A C 1
ATOM 590 O O . ALA A 1 81 ? -1.093 -6.701 -8.219 1.00 92.62 81 ALA A O 1
ATOM 591 N N . TRP A 1 82 ? -0.263 -6.001 -6.257 1.00 91.00 82 TRP A N 1
ATOM 592 C CA . TRP A 1 82 ? 0.877 -5.300 -6.850 1.00 91.00 82 TRP A CA 1
ATOM 593 C C . TRP A 1 82 ? 1.910 -6.269 -7.421 1.00 91.00 82 TRP A C 1
ATOM 595 O O . TRP A 1 82 ? 2.470 -5.996 -8.480 1.00 91.00 82 TRP A O 1
ATOM 605 N N . GLY A 1 83 ? 2.101 -7.430 -6.789 1.00 87.94 83 GLY A N 1
ATOM 606 C CA . GLY A 1 83 ? 2.893 -8.519 -7.352 1.00 87.94 83 GLY A CA 1
ATOM 607 C C . GLY A 1 83 ? 2.354 -8.971 -8.708 1.00 87.94 83 GLY A C 1
ATOM 608 O O . GLY A 1 83 ? 3.123 -9.060 -9.658 1.00 87.94 83 GLY A O 1
ATOM 609 N N . LEU A 1 84 ? 1.038 -9.173 -8.833 1.00 87.62 84 LEU A N 1
ATOM 610 C CA . LEU A 1 84 ? 0.401 -9.538 -10.105 1.00 87.62 84 LEU A CA 1
ATOM 611 C C . LEU A 1 84 ? 0.540 -8.454 -11.183 1.00 87.62 84 LEU A C 1
ATOM 613 O O . LEU A 1 84 ? 0.755 -8.797 -12.339 1.00 87.62 84 LEU A O 1
ATOM 617 N N . ILE A 1 85 ? 0.461 -7.171 -10.815 1.00 87.00 85 ILE A N 1
ATOM 618 C CA . ILE A 1 85 ? 0.653 -6.056 -11.760 1.00 87.00 85 ILE A CA 1
ATOM 619 C C . ILE A 1 85 ? 2.100 -5.985 -12.265 1.00 87.00 85 ILE A C 1
ATOM 621 O O . ILE A 1 85 ? 2.324 -5.682 -13.433 1.00 87.00 85 ILE A O 1
ATOM 625 N N . TYR A 1 86 ? 3.083 -6.251 -11.402 1.00 83.06 86 TYR A N 1
ATOM 626 C CA . TYR A 1 86 ? 4.507 -6.118 -11.734 1.00 83.06 86 TYR A CA 1
ATOM 627 C C . TYR A 1 86 ? 5.123 -7.387 -12.337 1.00 83.06 86 TYR A C 1
ATOM 629 O O . TYR A 1 86 ? 6.180 -7.313 -12.963 1.00 83.06 86 TYR A O 1
ATOM 637 N N . LEU A 1 87 ? 4.483 -8.548 -12.172 1.00 83.06 87 LEU A N 1
ATOM 638 C CA . LEU A 1 87 ? 4.987 -9.823 -12.683 1.00 83.06 87 LEU A CA 1
ATOM 639 C C . LEU A 1 87 ? 5.201 -9.831 -14.211 1.00 83.06 87 LEU A C 1
ATOM 641 O O . LEU A 1 87 ? 6.249 -10.319 -14.632 1.00 83.06 87 LEU A O 1
ATOM 645 N N . PRO A 1 88 ? 4.293 -9.286 -15.052 1.00 82.12 88 PRO A N 1
ATOM 646 C CA 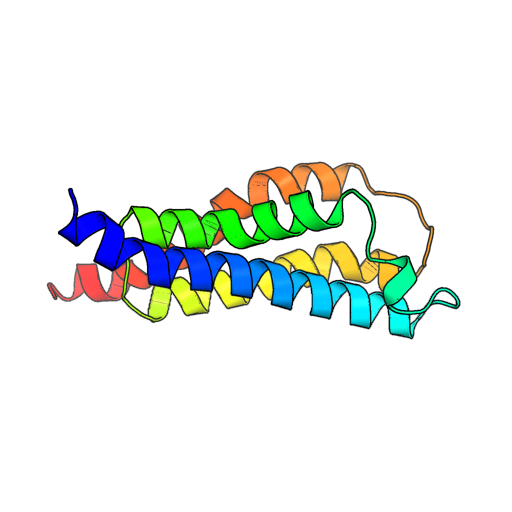. PRO A 1 88 ? 4.510 -9.221 -16.497 1.00 82.12 88 PRO A CA 1
ATOM 647 C C . PRO A 1 88 ? 5.726 -8.371 -16.871 1.00 82.12 88 PRO A C 1
ATOM 649 O O . PRO A 1 88 ? 6.512 -8.776 -17.721 1.00 82.12 88 PRO A O 1
ATOM 652 N N . GLU A 1 89 ? 5.927 -7.236 -16.196 1.00 79.81 89 GLU A N 1
ATOM 653 C CA . GLU A 1 89 ? 7.086 -6.366 -16.436 1.00 79.81 89 GLU A CA 1
ATOM 654 C C . GLU A 1 89 ? 8.394 -7.040 -15.996 1.00 79.81 89 GLU A C 1
ATOM 656 O O . GLU A 1 89 ? 9.417 -6.905 -16.661 1.00 79.81 89 GLU A O 1
ATOM 661 N N . ALA A 1 90 ? 8.369 -7.826 -14.914 1.00 78.75 90 ALA A N 1
ATOM 662 C CA . ALA A 1 90 ? 9.519 -8.629 -14.500 1.00 78.75 90 ALA A CA 1
ATOM 663 C C . ALA A 1 90 ? 9.833 -9.771 -15.485 1.00 78.75 90 ALA A C 1
ATOM 665 O O . ALA A 1 90 ? 10.997 -10.126 -15.662 1.00 78.75 90 ALA A O 1
ATOM 666 N N . ALA A 1 91 ? 8.809 -10.366 -16.107 1.00 80.94 91 ALA A N 1
ATOM 667 C CA . ALA A 1 91 ? 8.964 -11.479 -17.044 1.00 80.94 91 ALA A CA 1
ATOM 668 C C . ALA A 1 91 ? 9.387 -11.021 -18.450 1.00 80.94 91 ALA A C 1
ATOM 670 O O . ALA A 1 91 ? 10.191 -11.689 -19.102 1.00 80.94 91 ALA A O 1
ATOM 671 N N . THR A 1 92 ? 8.852 -9.894 -18.918 1.00 77.69 92 THR A N 1
ATOM 672 C CA . THR A 1 92 ? 9.129 -9.312 -20.238 1.00 77.69 92 THR A CA 1
ATOM 673 C C . THR A 1 92 ? 9.254 -7.788 -20.126 1.00 77.69 92 THR A C 1
ATOM 675 O O . THR A 1 92 ? 8.280 -7.077 -20.397 1.00 77.69 92 THR A O 1
ATOM 678 N N . PRO A 1 93 ? 10.434 -7.271 -19.733 1.00 74.62 93 PRO A N 1
ATOM 679 C CA . PRO A 1 93 ? 10.648 -5.837 -19.560 1.00 74.62 93 PRO A CA 1
ATOM 680 C C . PRO A 1 93 ? 10.366 -5.050 -20.844 1.00 74.62 93 PRO A C 1
ATOM 682 O O . PRO A 1 93 ? 10.830 -5.428 -21.924 1.00 74.62 93 PRO A O 1
ATOM 685 N N . GLY A 1 94 ? 9.623 -3.946 -20.738 1.00 69.56 94 GLY A N 1
ATOM 686 C CA . GLY A 1 94 ? 9.302 -3.078 -21.876 1.00 69.56 94 GLY A CA 1
ATOM 687 C C . GLY A 1 94 ? 8.176 -3.576 -22.793 1.00 69.56 94 GLY A C 1
ATOM 688 O O . GLY A 1 94 ? 7.971 -2.995 -23.858 1.00 69.56 94 GLY A O 1
ATOM 689 N N . GLY A 1 95 ? 7.420 -4.606 -22.388 1.00 68.94 95 GLY A N 1
ATOM 690 C CA . GLY A 1 95 ? 6.286 -5.165 -23.145 1.00 68.94 95 GLY A CA 1
ATOM 691 C C . GLY A 1 95 ? 5.090 -4.219 -23.349 1.00 68.94 95 GLY A C 1
ATOM 692 O O . GLY A 1 95 ? 4.157 -4.557 -24.075 1.00 68.94 95 GLY A O 1
ATOM 693 N N . GLY A 1 96 ? 5.133 -3.021 -22.760 1.00 64.19 96 GLY A N 1
ATOM 694 C CA . GLY A 1 96 ? 4.063 -2.029 -22.804 1.00 64.19 96 GLY A CA 1
ATOM 695 C C . GLY A 1 96 ? 3.066 -2.197 -21.656 1.00 64.19 96 GLY A C 1
ATOM 696 O O . GLY A 1 96 ? 2.858 -3.287 -21.130 1.00 64.19 96 GLY A O 1
ATOM 697 N N . VAL A 1 97 ? 2.447 -1.087 -21.247 1.00 64.88 97 VAL A N 1
ATOM 698 C CA . VAL A 1 97 ? 1.429 -1.086 -20.188 1.00 64.88 97 VAL A CA 1
ATOM 699 C C . VAL A 1 97 ? 0.124 -1.657 -20.735 1.00 64.88 97 VAL A C 1
ATOM 701 O O . VAL A 1 97 ? -0.485 -1.076 -21.633 1.00 64.88 97 VAL A O 1
ATOM 704 N N . ASP A 1 98 ? -0.342 -2.762 -20.154 1.00 77.81 98 ASP A N 1
ATOM 705 C CA . ASP A 1 98 ? -1.699 -3.245 -20.392 1.00 77.81 98 ASP A CA 1
ATOM 706 C C . ASP A 1 98 ? -2.705 -2.277 -19.749 1.00 77.81 98 ASP A C 1
ATOM 708 O O . ASP A 1 98 ? -2.707 -2.045 -18.533 1.00 77.81 98 ASP A O 1
ATOM 712 N N . ILE A 1 99 ? -3.588 -1.717 -20.573 1.00 76.69 99 ILE A N 1
ATOM 713 C CA . ILE A 1 99 ? -4.652 -0.808 -20.138 1.00 76.69 99 ILE A CA 1
ATOM 714 C C . ILE A 1 99 ? -5.550 -1.491 -19.092 1.00 76.69 99 ILE A C 1
ATOM 716 O O . ILE A 1 99 ? -6.016 -0.830 -18.159 1.00 76.69 99 ILE A O 1
ATOM 720 N N . GLY A 1 100 ? -5.752 -2.810 -19.190 1.00 78.81 100 GLY A N 1
ATOM 721 C CA . GLY A 1 100 ? -6.518 -3.580 -18.211 1.00 78.81 100 GLY A CA 1
ATOM 722 C C . GLY A 1 100 ? -5.912 -3.516 -16.806 1.00 78.81 100 GLY A C 1
ATOM 723 O O . GLY A 1 100 ? -6.634 -3.277 -15.833 1.00 78.81 100 GLY A O 1
ATOM 724 N N . TRP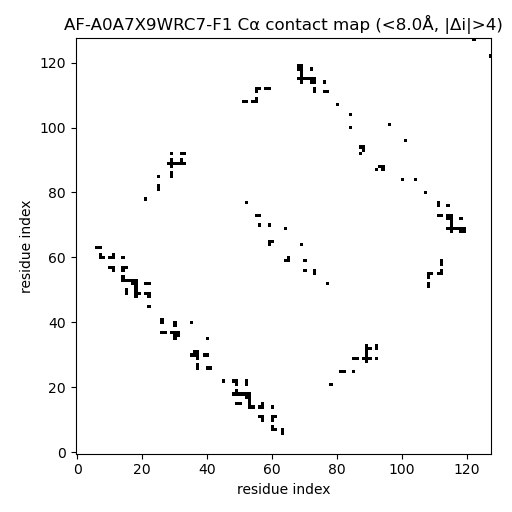 A 1 101 ? -4.584 -3.632 -16.691 1.00 77.94 101 TRP A N 1
ATOM 725 C CA . TRP A 1 101 ? -3.879 -3.501 -15.410 1.00 77.94 101 TRP A CA 1
ATOM 726 C C . TRP A 1 101 ? -3.938 -2.073 -14.863 1.00 7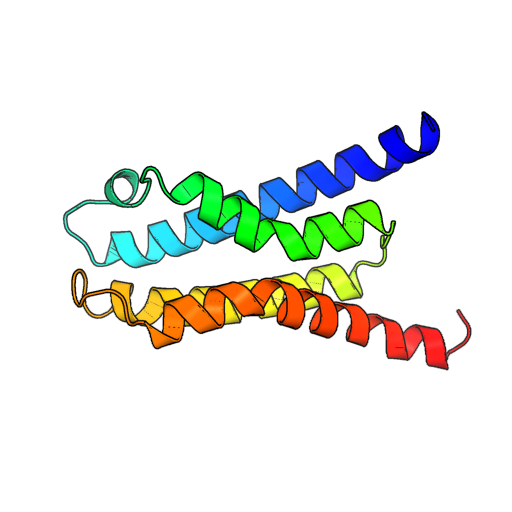7.94 101 TRP A C 1
ATOM 728 O O . TRP A 1 101 ? -4.083 -1.890 -13.651 1.00 77.94 101 TRP A O 1
ATOM 738 N N . ALA A 1 102 ? -3.914 -1.063 -15.739 1.00 77.75 102 ALA A N 1
ATOM 739 C CA . ALA A 1 102 ? -4.074 0.330 -15.332 1.00 77.75 102 ALA A CA 1
ATOM 740 C C . ALA A 1 102 ? -5.454 0.578 -14.697 1.00 77.75 102 ALA A C 1
ATOM 742 O O . ALA A 1 102 ? -5.523 1.104 -13.585 1.00 77.75 102 ALA A O 1
ATOM 743 N N . PHE A 1 103 ? -6.546 0.130 -15.328 1.00 81.94 103 PHE A N 1
ATOM 744 C CA . PHE A 1 103 ? -7.891 0.250 -14.748 1.00 81.94 103 PHE A CA 1
ATOM 745 C C . PHE A 1 103 ? -8.043 -0.531 -13.443 1.00 81.94 103 PHE A C 1
ATOM 747 O O . PHE A 1 103 ? -8.608 -0.009 -12.479 1.00 81.94 103 PHE A O 1
ATOM 754 N N . LEU A 1 104 ? -7.507 -1.754 -13.380 1.00 82.94 104 LEU A N 1
ATOM 755 C CA . LEU A 1 104 ? -7.553 -2.545 -12.155 1.00 82.94 104 LEU A CA 1
ATOM 756 C C . LEU A 1 104 ? -6.837 -1.820 -11.009 1.00 82.94 104 LEU A C 1
ATOM 758 O O . LEU A 1 104 ? -7.380 -1.748 -9.907 1.00 82.94 104 LEU A O 1
ATOM 762 N N . SER A 1 105 ? -5.674 -1.216 -11.278 1.00 84.81 105 SER A N 1
ATOM 763 C CA . SER A 1 105 ? -4.888 -0.492 -10.272 1.00 84.81 105 SER A CA 1
ATOM 764 C C . SER A 1 105 ? -5.667 0.658 -9.620 1.00 84.81 105 SER A C 1
ATOM 766 O O . SER A 1 105 ? -5.518 0.899 -8.422 1.00 84.81 105 SER A O 1
ATOM 768 N N . ILE A 1 106 ? -6.551 1.330 -10.364 1.00 86.94 106 ILE A N 1
ATOM 769 C CA . ILE A 1 106 ? -7.396 2.419 -9.845 1.00 86.94 106 ILE A CA 1
ATOM 770 C C . ILE A 1 106 ? -8.414 1.887 -8.829 1.00 86.94 106 ILE A C 1
ATOM 772 O O . ILE A 1 106 ? -8.706 2.555 -7.837 1.00 86.94 106 ILE A O 1
ATOM 776 N N . LEU A 1 107 ? -8.937 0.678 -9.045 1.00 89.94 107 LEU A N 1
ATOM 777 C CA . LEU A 1 107 ? -9.927 0.054 -8.162 1.00 89.94 107 LEU A CA 1
ATOM 778 C C . LEU A 1 107 ? -9.294 -0.695 -6.980 1.00 89.94 107 LEU A C 1
ATOM 780 O O . LEU A 1 107 ? -9.960 -0.906 -5.963 1.00 89.94 107 LEU A O 1
ATOM 784 N N . LEU A 1 108 ? -8.014 -1.070 -7.077 1.00 91.12 108 LEU A N 1
ATOM 785 C CA . LEU A 1 108 ? -7.307 -1.824 -6.037 1.00 91.12 108 LEU A CA 1
ATOM 786 C C . LEU A 1 108 ? -7.387 -1.204 -4.635 1.00 91.12 108 LEU A C 1
ATOM 788 O O . LEU A 1 108 ? -7.656 -1.961 -3.703 1.00 91.12 108 LEU A O 1
ATOM 792 N N . PRO A 1 109 ? -7.214 0.119 -4.432 1.00 91.81 109 PRO A N 1
ATOM 793 C CA . PRO A 1 109 ? -7.340 0.720 -3.107 1.00 91.81 109 PRO A CA 1
ATOM 794 C C . PRO A 1 109 ? -8.673 0.399 -2.427 1.00 91.81 109 PRO A C 1
ATOM 796 O O . PRO A 1 109 ? -8.693 0.098 -1.235 1.00 91.81 109 PRO A O 1
ATOM 799 N N . ILE A 1 110 ? -9.774 0.403 -3.188 1.0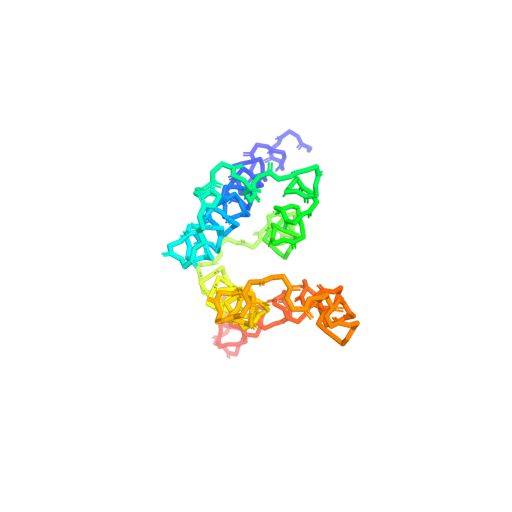0 93.56 110 ILE A N 1
ATOM 800 C CA . ILE A 1 110 ? -11.114 0.097 -2.675 1.00 93.56 110 ILE A CA 1
ATOM 801 C C . ILE A 1 110 ? -11.198 -1.383 -2.298 1.00 93.56 110 ILE A C 1
ATOM 803 O O . ILE A 1 110 ? -11.603 -1.705 -1.186 1.00 93.56 110 ILE A O 1
ATOM 807 N N . LEU A 1 111 ? -10.763 -2.283 -3.183 1.00 93.31 111 LEU A N 1
ATOM 808 C CA . LEU A 1 111 ? -10.808 -3.728 -2.934 1.00 93.31 111 LEU A CA 1
ATOM 809 C C . LEU A 1 111 ? -9.943 -4.138 -1.733 1.00 93.31 111 LEU A C 1
ATOM 811 O O . LEU A 1 111 ? -10.378 -4.938 -0.905 1.00 93.31 111 LEU A O 1
ATOM 815 N N . ILE A 1 112 ? -8.745 -3.564 -1.606 1.00 95.62 112 ILE A N 1
ATOM 816 C CA . ILE A 1 112 ? -7.818 -3.823 -0.496 1.00 95.62 112 ILE A CA 1
ATOM 817 C C . ILE A 1 112 ? -8.400 -3.306 0.824 1.00 95.62 112 ILE A C 1
ATOM 819 O O . ILE A 1 112 ? -8.360 -4.009 1.8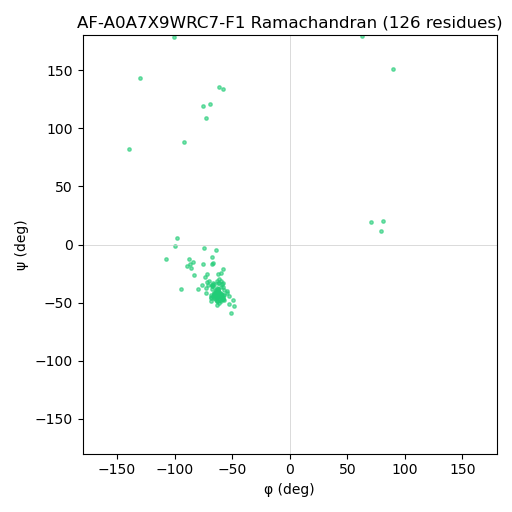38 1.00 95.62 112 ILE A O 1
ATOM 823 N N . PHE A 1 113 ? -8.960 -2.094 0.812 1.00 94.88 113 PHE A N 1
ATOM 824 C CA . PHE A 1 113 ? -9.630 -1.511 1.970 1.00 94.88 113 PHE A CA 1
ATOM 825 C C . PHE A 1 113 ? -10.838 -2.355 2.403 1.00 94.88 113 PHE A C 1
ATOM 827 O O . PHE A 1 113 ? -10.953 -2.747 3.562 1.00 94.88 113 PHE A O 1
ATOM 834 N N . SER A 1 114 ? -11.725 -2.705 1.471 1.00 93.50 114 SER A N 1
ATOM 835 C CA . SER A 1 114 ? -12.886 -3.544 1.769 1.00 93.50 114 SER A CA 1
ATOM 836 C C . SER A 1 114 ? -12.466 -4.922 2.281 1.00 93.50 114 SER A C 1
ATOM 838 O O . SER A 1 114 ? -12.993 -5.377 3.293 1.00 93.50 114 SER A O 1
ATOM 840 N N . GLY A 1 115 ? -11.480 -5.561 1.647 1.00 91.88 115 GLY A N 1
ATOM 841 C CA . GLY A 1 115 ? -10.985 -6.877 2.050 1.00 91.88 115 GLY A CA 1
ATOM 842 C C . GLY A 1 115 ? -10.389 -6.892 3.458 1.00 91.88 115 GLY A C 1
ATOM 843 O O . GLY A 1 115 ? -10.662 -7.813 4.227 1.00 91.88 115 GLY A O 1
ATOM 844 N N . GLY A 1 116 ? -9.636 -5.859 3.845 1.00 91.75 116 GLY A N 1
ATOM 845 C CA . GLY A 1 116 ? -9.137 -5.764 5.217 1.00 91.75 116 GLY A CA 1
ATOM 846 C C . GLY A 1 116 ? -10.233 -5.435 6.236 1.00 91.75 116 GLY A C 1
ATOM 847 O O . GLY A 1 116 ? -10.183 -5.960 7.348 1.00 91.75 116 GLY A O 1
ATOM 848 N N . LEU A 1 117 ? -11.270 -4.669 5.876 1.00 92.31 117 LEU A N 1
ATOM 849 C CA . LEU A 1 117 ? -12.430 -4.474 6.757 1.00 92.31 117 LEU A CA 1
ATOM 850 C C . LEU A 1 117 ? -13.185 -5.775 7.047 1.00 92.31 117 LEU A C 1
ATOM 852 O O . LEU A 1 117 ? -13.670 -5.945 8.165 1.00 92.31 117 LEU A O 1
ATOM 856 N N . LEU A 1 118 ? -13.247 -6.720 6.102 1.00 91.94 118 LEU A N 1
ATOM 857 C CA . LEU A 1 118 ? -13.873 -8.028 6.345 1.00 91.94 118 LEU A CA 1
ATOM 858 C C . LEU A 1 118 ? -13.190 -8.796 7.490 1.00 91.94 118 LEU A C 1
ATOM 860 O O . LEU A 1 118 ? -13.841 -9.589 8.168 1.00 91.94 118 LEU A O 1
ATOM 864 N N . ALA A 1 119 ? -11.916 -8.509 7.781 1.00 90.00 119 ALA A N 1
ATOM 865 C CA . ALA A 1 119 ? -11.206 -9.082 8.924 1.00 90.00 119 ALA A CA 1
ATOM 866 C C . ALA A 1 119 ? -11.748 -8.608 10.288 1.00 90.00 119 ALA A C 1
ATOM 868 O O . ALA A 1 119 ? -11.373 -9.174 11.312 1.00 90.00 119 ALA A O 1
ATOM 869 N N . LEU A 1 120 ? -12.616 -7.590 10.319 1.00 87.38 120 LEU A N 1
ATOM 870 C CA . LEU A 1 120 ? -13.318 -7.137 11.525 1.00 87.38 120 LEU A CA 1
ATOM 871 C C . LEU A 1 120 ? -14.621 -7.902 11.786 1.00 87.38 120 LEU A C 1
ATOM 873 O O . LEU A 1 120 ? -15.130 -7.844 12.903 1.00 87.38 120 LEU A O 1
ATOM 877 N N . ILE A 1 121 ? -15.165 -8.618 10.794 1.00 87.50 121 ILE A N 1
ATOM 878 C CA . ILE A 1 121 ? -16.436 -9.349 10.934 1.00 87.50 121 ILE A CA 1
ATOM 879 C C . ILE A 1 121 ? -16.395 -10.371 12.079 1.00 87.50 121 ILE A C 1
ATOM 881 O O . ILE A 1 121 ? -17.345 -10.392 12.859 1.00 87.50 121 ILE A O 1
ATOM 885 N N . PRO A 1 122 ? -15.335 -11.191 12.248 1.00 84.25 122 PRO A N 1
ATOM 886 C CA . PRO A 1 122 ? -15.286 -12.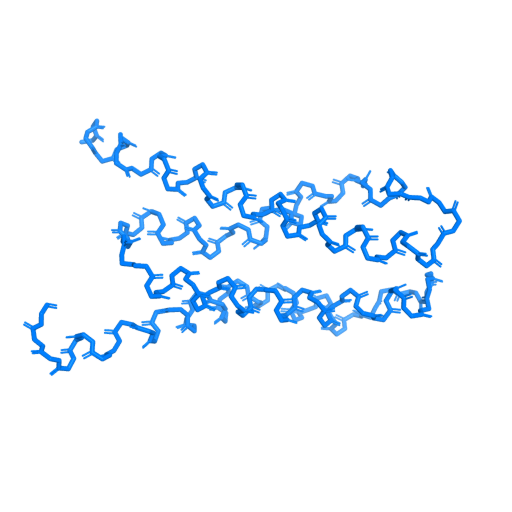157 13.344 1.00 84.25 122 PRO A CA 1
ATOM 887 C C . PRO A 1 122 ? -15.417 -11.510 14.725 1.00 84.25 122 PRO A C 1
ATOM 889 O O . PRO A 1 122 ? -16.069 -12.074 15.598 1.00 84.25 122 PRO A O 1
ATOM 892 N N . ASP A 1 123 ? -14.838 -10.323 14.911 1.00 79.62 123 ASP A N 1
ATOM 893 C CA . ASP A 1 123 ? -14.925 -9.579 16.169 1.00 79.62 123 ASP A CA 1
ATOM 894 C C . ASP A 1 123 ? -16.327 -8.982 16.357 1.00 79.62 123 ASP A C 1
ATOM 896 O O . ASP A 1 123 ? -16.909 -9.084 17.433 1.00 79.62 123 ASP A O 1
ATOM 900 N N . ALA A 1 124 ? -16.917 -8.441 15.284 1.00 77.50 124 ALA A N 1
ATOM 901 C CA . ALA A 1 124 ? -18.277 -7.904 15.309 1.00 77.50 124 ALA A CA 1
ATOM 902 C C . ALA A 1 124 ? -19.331 -8.974 15.649 1.00 77.50 124 ALA A C 1
ATOM 904 O O . ALA A 1 124 ? -20.321 -8.677 16.312 1.00 77.50 124 ALA A O 1
ATOM 905 N N . VAL A 1 125 ? -19.111 -10.223 15.227 1.00 82.50 125 VAL A N 1
ATOM 906 C CA . VAL A 1 125 ? -19.978 -11.367 15.561 1.00 82.50 125 VAL A CA 1
ATOM 907 C C . VAL A 1 125 ? -19.797 -11.816 17.017 1.00 82.50 125 VAL A C 1
ATOM 909 O O . VAL A 1 125 ? -20.736 -12.346 17.608 1.00 82.50 125 VAL A O 1
ATOM 912 N N . ARG A 1 126 ? -18.614 -11.607 17.608 1.00 83.00 126 ARG A N 1
ATOM 913 C CA . ARG A 1 126 ? -18.302 -11.995 18.996 1.00 83.00 126 ARG A CA 1
ATOM 914 C C . ARG A 1 126 ? -18.755 -10.973 20.043 1.00 83.00 126 ARG A C 1
ATOM 916 O O . ARG A 1 126 ? -18.868 -11.344 21.204 1.00 83.00 126 ARG A O 1
ATOM 923 N N . GLY A 1 127 ? -19.086 -9.747 19.633 1.00 65.88 127 GLY A N 1
ATOM 924 C CA . GLY A 1 127 ? -19.570 -8.694 20.532 1.00 65.88 127 GLY A CA 1
ATOM 925 C C . GLY A 1 127 ? -18.468 -7.960 21.305 1.00 65.88 127 GLY A C 1
ATOM 926 O O . GLY A 1 127 ? -18.780 -7.336 22.318 1.00 65.88 127 GLY A O 1
ATOM 927 N N . ASP A 1 128 ? -17.220 -8.029 20.822 1.00 55.66 128 ASP A N 1
ATOM 928 C CA . ASP A 1 128 ? -16.029 -7.397 21.419 1.00 55.66 128 ASP A CA 1
ATOM 929 C C . ASP A 1 128 ? -15.681 -6.023 20.810 1.00 55.66 128 ASP A C 1
ATOM 931 O O . ASP A 1 128 ? -15.597 -5.903 19.558 1.00 55.66 128 ASP A O 1
#

Nearest PDB structures (foldseek):
  6db1-assembly1_B  TM=3.706E-01  e=1.946E+00  Salmonella enterica subsp. enterica serovar Typhimurium str. LT2

pLDDT: mean 88.06, std 8.41, range [55.66, 97.81]

Mean predicted aligned error: 5.29 Å

Solvent-accessible surface area (backbone atoms only — not comparable to full-atom values): 6854 Å² total; per-residue (Å²): 109,72,68,56,48,70,66,24,51,65,40,36,52,50,16,48,48,51,9,48,50,52,50,52,51,54,34,45,56,31,21,74,66,42,96,66,37,52,70,67,61,66,51,92,57,45,64,56,52,22,49,50,61,10,43,33,41,35,51,33,20,77,71,64,62,74,64,63,56,30,56,53,46,22,49,53,46,45,53,53,53,53,47,61,66,45,45,56,48,36,75,43,70,86,77,68,84,56,67,69,56,55,58,48,58,72,49,41,37,56,53,28,35,52,56,8,53,58,56,48,48,68,42,64,74,70,74,108

Secondary structure (DSSP, 8-state):
-HHHHHHHHHHHHHHHHHHHHHHHHHHHHHHHTSTTTGGGG--TTHHHHHHHHHHHHHHHHHTT---HHHHHHHHHHHHHHHHHHHHHHHHSTTS---HHHHHHHHHHHHHHHHHHHHTTHHHHHHT-

Foldseek 3Di:
DVVLCVQLVVQLVVLLVLLLVLQQVLLQLLLVQDPCHSVNSPDPCSNVSSCLSSLLSSVCSNVSPDDVQLVVQLSVLSNVLSCVLSVVCSVPPPPDHDVVNVVVSVCSSVVSNVRSVVSCVVVVVVVD

Sequence (128 aa):
MRDYLARTAPLAALAILIGVVVIAACNAVVAAGSPSGVAGYWDEYSAARILQVATPFLAYAILGIRKRGPWLVALALTLAAWGLIYLPEAATPGGGVDIGWAFLSILLPILIFSGGLLALIPDAVRGD